Protein AF-A0AAJ5BZR6-F1 (afdb_monomer_lite)

Radius of gyration: 27.5 Å; chains: 1; bounding box: 68×37×81 Å

Structure (mmCIF, N/CA/C/O backbone):
data_AF-A0AAJ5BZR6-F1
#
_entry.id   AF-A0AAJ5BZR6-F1
#
loop_
_atom_site.group_PDB
_atom_site.id
_atom_site.type_symbol
_atom_site.label_atom_id
_atom_site.label_alt_id
_atom_site.label_comp_id
_atom_site.label_asym_id
_atom_site.label_entity_id
_atom_site.label_seq_id
_atom_site.pdbx_PDB_ins_code
_atom_site.Cartn_x
_atom_site.Cartn_y
_atom_site.Cartn_z
_atom_site.occupancy
_atom_site.B_iso_or_equiv
_atom_site.auth_seq_id
_atom_site.auth_comp_id
_atom_site.auth_asym_id
_atom_site.auth_atom_id
_atom_site.pdbx_PDB_model_num
ATOM 1 N N . MET A 1 1 ? -47.316 10.852 59.995 1.00 50.81 1 MET A N 1
ATOM 2 C CA . MET A 1 1 ? -47.163 10.888 58.515 1.00 50.81 1 MET A CA 1
ATOM 3 C C . MET A 1 1 ? -46.540 12.220 58.114 1.00 50.81 1 MET A C 1
ATOM 5 O O . MET A 1 1 ? -46.958 13.208 58.693 1.00 50.81 1 MET A O 1
ATOM 9 N N . LYS A 1 2 ? -45.596 12.232 57.152 1.00 54.88 2 LYS A N 1
ATOM 10 C CA . LYS A 1 2 ? -44.763 13.362 56.638 1.00 54.88 2 LYS A CA 1
ATOM 11 C C . LYS A 1 2 ? -43.274 13.224 57.000 1.00 54.88 2 LYS A C 1
ATOM 13 O O . LYS A 1 2 ? -42.739 14.026 57.749 1.00 54.88 2 LYS A O 1
ATOM 18 N N . ARG A 1 3 ? -42.593 12.199 56.480 1.00 55.47 3 ARG A N 1
ATOM 19 C CA . ARG A 1 3 ? -41.114 12.140 56.514 1.00 55.47 3 ARG A CA 1
ATOM 20 C C . ARG A 1 3 ? -40.479 11.496 55.277 1.00 55.47 3 ARG A C 1
ATOM 22 O O . ARG A 1 3 ? -39.319 11.748 55.003 1.00 55.47 3 ARG A O 1
ATOM 29 N N . THR A 1 4 ? -41.250 10.769 54.469 1.00 56.38 4 THR A N 1
ATOM 30 C CA . THR A 1 4 ? -40.757 10.088 53.257 1.00 56.38 4 THR A CA 1
ATOM 31 C C . THR A 1 4 ? -40.918 10.884 51.957 1.00 56.38 4 THR A C 1
ATOM 33 O O . THR A 1 4 ? -40.393 10.470 50.935 1.00 56.38 4 THR A O 1
ATOM 36 N N . ARG A 1 5 ? -41.592 12.045 51.974 1.00 54.16 5 ARG A N 1
ATOM 37 C CA . ARG A 1 5 ? -41.801 12.879 50.769 1.00 54.16 5 ARG A CA 1
ATOM 38 C C . ARG A 1 5 ? -40.669 13.863 50.452 1.00 54.16 5 ARG A C 1
ATOM 40 O O . ARG A 1 5 ? -40.671 14.434 49.371 1.00 54.16 5 ARG A O 1
ATOM 47 N N . PHE A 1 6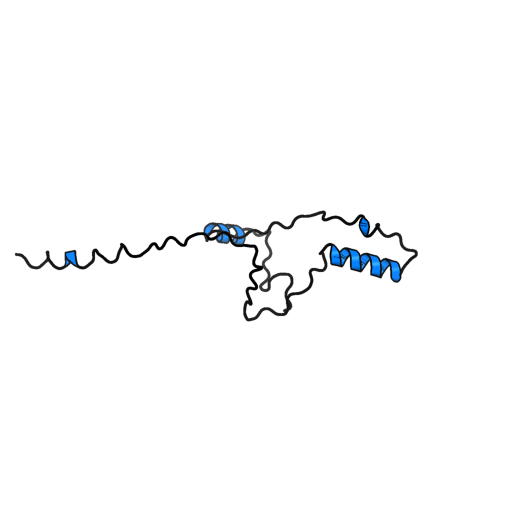 ? -39.725 14.068 51.371 1.00 50.38 6 PHE A N 1
ATOM 48 C CA . PHE A 1 6 ? -38.619 15.011 51.162 1.00 50.38 6 PHE A CA 1
ATOM 49 C C . PHE A 1 6 ? -37.386 14.342 50.528 1.00 50.38 6 PHE A C 1
ATOM 51 O O . PHE A 1 6 ? -36.613 14.999 49.842 1.00 50.38 6 PHE A O 1
ATOM 58 N N . LEU A 1 7 ? -37.232 13.020 50.689 1.00 51.59 7 LEU A N 1
ATOM 59 C CA . LEU A 1 7 ? -36.070 12.280 50.179 1.00 51.59 7 LEU A CA 1
ATOM 60 C C . LEU A 1 7 ? -36.130 12.023 48.662 1.00 51.59 7 LEU A C 1
ATOM 62 O O . LEU A 1 7 ? -35.103 11.834 48.020 1.00 51.59 7 LEU A O 1
ATOM 66 N N . THR A 1 8 ? -37.325 12.058 48.069 1.00 55.28 8 THR A N 1
ATOM 67 C CA . THR A 1 8 ? -37.533 11.867 46.625 1.00 55.28 8 THR A CA 1
ATOM 68 C C . THR A 1 8 ? -37.231 13.110 45.784 1.00 55.28 8 THR A C 1
ATOM 70 O O . THR A 1 8 ? -37.233 13.016 44.564 1.00 55.28 8 THR A O 1
ATOM 73 N N . PHE A 1 9 ? -36.947 14.266 46.398 1.00 55.72 9 PHE A N 1
ATOM 74 C CA . PHE A 1 9 ? -36.671 15.514 45.667 1.00 55.72 9 PHE A CA 1
ATOM 75 C C . PHE A 1 9 ? -35.174 15.760 45.393 1.00 55.72 9 PHE A C 1
ATOM 77 O O . PHE A 1 9 ? -34.836 16.665 44.638 1.00 55.72 9 PHE A O 1
ATOM 84 N N . MET A 1 10 ? -34.270 14.950 45.962 1.00 57.09 10 MET A N 1
ATOM 85 C CA . MET A 1 10 ? -32.813 15.154 45.858 1.00 57.09 10 MET A CA 1
ATOM 86 C C . MET A 1 10 ? -32.130 14.307 44.763 1.00 57.09 10 MET A C 1
ATOM 88 O O . MET A 1 10 ? -31.010 14.609 44.372 1.00 57.09 10 MET A O 1
ATOM 92 N N . MET A 1 11 ? -32.802 13.287 44.216 1.00 58.25 11 MET A N 1
ATOM 93 C CA . MET A 1 11 ? -32.241 12.384 43.190 1.00 58.25 11 MET A CA 1
ATOM 94 C C . MET A 1 11 ? -32.627 12.743 41.743 1.00 58.25 11 MET A C 1
ATOM 96 O O . MET A 1 11 ? -32.259 12.031 40.814 1.00 58.25 11 MET A O 1
ATOM 100 N N . LEU A 1 12 ? -33.369 13.835 41.525 1.00 59.41 12 LEU A N 1
ATOM 101 C CA . LEU A 1 12 ? -33.847 14.228 40.193 1.00 59.41 12 LEU A CA 1
ATOM 102 C C . LEU A 1 12 ? -32.896 15.113 39.348 1.00 59.41 12 LEU A C 1
ATOM 104 O O . LEU A 1 12 ? -33.068 15.113 38.131 1.00 59.41 12 LEU A O 1
ATOM 108 N N . PRO A 1 13 ? -31.883 15.838 39.877 1.00 57.16 13 PRO A N 1
ATOM 109 C CA . PRO A 1 13 ? -31.081 16.719 39.024 1.00 57.16 13 PRO A CA 1
ATOM 110 C C . PRO A 1 13 ? -29.866 16.042 38.360 1.00 57.16 13 PRO A C 1
ATOM 112 O O . PRO A 1 13 ? -29.175 16.687 37.579 1.00 57.16 13 PRO A O 1
ATOM 115 N N . ILE A 1 14 ? -29.591 14.755 38.611 1.00 61.53 14 ILE A N 1
ATOM 116 C CA . ILE A 1 14 ? -28.369 14.088 38.108 1.00 61.53 14 ILE A CA 1
ATOM 117 C C . ILE A 1 14 ? -28.493 13.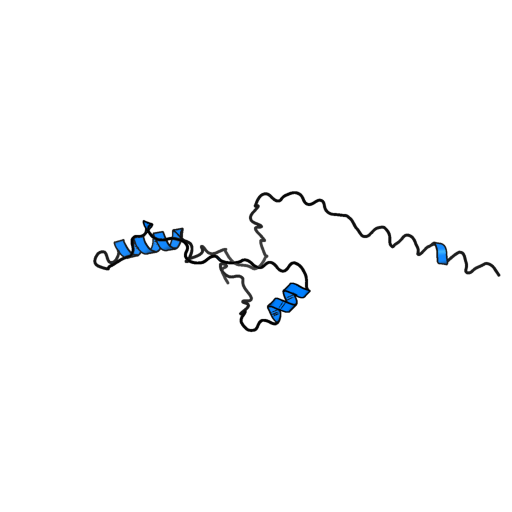671 36.624 1.00 61.53 14 ILE A C 1
ATOM 119 O O . ILE A 1 14 ? -27.488 13.465 35.950 1.00 61.53 14 ILE A O 1
ATOM 123 N N . PHE A 1 15 ? -29.706 13.623 36.062 1.00 58.38 15 PHE A N 1
ATOM 124 C CA . PHE A 1 15 ? -29.931 13.132 34.693 1.00 58.38 15 PHE A CA 1
ATOM 125 C C . PHE A 1 15 ? -29.811 14.182 33.573 1.00 58.38 15 PHE A C 1
ATOM 127 O O . PHE A 1 15 ? -29.844 13.809 32.404 1.00 58.38 15 PHE A O 1
ATOM 134 N N . VAL A 1 16 ? -29.646 15.475 33.877 1.00 59.00 16 VAL A N 1
ATOM 135 C CA . VAL A 1 16 ? -29.678 16.542 32.847 1.00 59.00 16 VAL A CA 1
ATOM 136 C C . VAL A 1 16 ? -28.304 17.055 32.391 1.00 59.00 16 VAL A C 1
ATOM 138 O O . VAL A 1 16 ? -28.248 17.941 31.545 1.00 59.00 16 VAL A O 1
ATOM 141 N N . VAL A 1 17 ? -27.190 16.498 32.887 1.00 60.81 17 VAL A N 1
ATOM 142 C CA . VAL A 1 17 ? -25.823 16.978 32.558 1.00 60.81 17 VAL A CA 1
ATOM 143 C C . VAL A 1 17 ? -25.072 16.067 31.568 1.00 60.81 17 VAL A C 1
ATOM 145 O O . VAL A 1 17 ? -23.896 16.282 31.303 1.00 60.81 17 VAL A O 1
ATOM 148 N N . SER A 1 18 ? -25.721 15.071 30.955 1.00 57.16 18 SER A N 1
ATOM 149 C CA . SER A 1 18 ? -25.056 14.195 29.973 1.00 57.16 18 SER A CA 1
ATOM 150 C C . SER A 1 18 ? -25.612 14.361 28.559 1.00 57.16 18 SER A C 1
ATOM 152 O O . SER A 1 18 ? -26.336 13.507 28.059 1.00 57.16 18 SER A O 1
ATOM 154 N N . CYS A 1 19 ? -25.285 15.488 27.918 1.00 60.03 19 CYS A N 1
ATOM 155 C CA . CYS A 1 19 ? -25.081 15.553 26.465 1.00 60.03 19 CYS A CA 1
ATOM 156 C C . CYS A 1 19 ? -24.466 16.909 26.072 1.00 60.03 19 CYS A C 1
ATOM 158 O O . CYS A 1 19 ? -25.184 17.881 25.835 1.00 60.03 19 CYS A O 1
ATOM 160 N N . GLN A 1 20 ? -23.136 16.997 25.982 1.00 55.16 20 GLN A N 1
ATOM 161 C CA . GLN A 1 20 ? -22.505 18.099 25.249 1.00 55.16 20 GLN A CA 1
ATOM 162 C C . GLN A 1 20 ? -22.411 17.701 23.776 1.00 55.16 20 GLN A C 1
ATOM 164 O O . GLN A 1 20 ? -21.635 16.820 23.410 1.00 55.16 20 GLN A O 1
ATOM 169 N N . LYS A 1 21 ? -23.224 18.334 22.923 1.00 51.72 21 LYS A N 1
ATOM 170 C CA . LYS A 1 21 ? -23.102 18.197 21.467 1.00 51.72 21 LYS A CA 1
ATOM 171 C C . LYS A 1 21 ? -21.782 18.841 21.041 1.00 51.72 21 LYS A C 1
ATOM 173 O O . LYS A 1 21 ? -21.660 20.063 21.037 1.00 51.72 21 LYS A O 1
ATOM 178 N N . LYS A 1 22 ? -20.787 18.013 20.717 1.00 52.34 22 LYS A N 1
ATOM 179 C CA . LYS A 1 22 ? -19.511 18.451 20.146 1.00 52.34 22 LYS A CA 1
ATOM 180 C C . LYS A 1 22 ? -19.791 19.020 18.750 1.00 52.34 22 LYS A C 1
ATOM 182 O O . LYS A 1 22 ? -20.325 18.315 17.899 1.00 52.34 22 LYS A O 1
ATOM 187 N N . SER A 1 23 ? -19.502 20.304 18.547 1.00 47.09 23 SER A N 1
ATOM 188 C CA . SER A 1 23 ? -19.613 20.946 17.234 1.00 47.09 23 SER A CA 1
ATOM 189 C C . SER A 1 23 ? -18.650 20.262 16.263 1.00 47.09 23 SER A C 1
ATOM 191 O O . SER A 1 23 ? -17.461 20.143 16.562 1.00 47.09 23 SER A O 1
ATOM 193 N N . ILE A 1 24 ? -19.169 19.792 15.128 1.00 48.38 24 ILE A N 1
ATOM 194 C CA . ILE A 1 24 ? -18.368 19.240 14.035 1.00 48.38 24 ILE A CA 1
ATOM 195 C C . ILE A 1 24 ? -17.740 20.436 13.317 1.00 48.38 24 ILE A C 1
ATOM 197 O O . ILE A 1 24 ? -18.400 21.138 12.554 1.00 48.38 24 ILE A O 1
ATOM 201 N N . VAL A 1 25 ? -16.473 20.701 13.623 1.00 46.91 25 VAL A N 1
ATOM 202 C CA . VAL A 1 25 ? -15.612 21.545 12.789 1.00 46.91 25 VAL A CA 1
ATOM 203 C C . VAL A 1 25 ? -15.208 20.686 11.587 1.00 46.91 25 VAL A C 1
ATOM 205 O O . VAL A 1 25 ? -14.805 19.543 11.809 1.00 46.91 25 VAL A O 1
ATOM 208 N N . PRO A 1 26 ? -15.336 21.164 10.336 1.00 46.41 26 PRO A N 1
ATOM 209 C CA . PRO A 1 26 ? -14.847 20.417 9.186 1.00 46.41 26 PRO A CA 1
ATOM 210 C C . PRO A 1 26 ? -13.326 20.294 9.310 1.00 46.41 26 PRO A C 1
ATOM 212 O O . PRO A 1 26 ? -12.607 21.293 9.293 1.00 46.41 26 PRO A O 1
ATOM 215 N N . GLU A 1 27 ? -12.858 19.066 9.515 1.00 43.41 27 GLU A N 1
ATOM 216 C CA . GLU A 1 27 ? -11.441 18.729 9.558 1.00 43.41 27 GLU A CA 1
ATOM 217 C C . GLU A 1 27 ? -10.861 18.949 8.157 1.00 43.41 27 GLU A C 1
ATOM 219 O O . GLU A 1 27 ? -11.165 18.222 7.213 1.00 43.41 27 GLU A O 1
ATOM 224 N N . THR A 1 28 ? -10.030 19.980 8.015 1.00 44.41 28 THR A N 1
ATOM 225 C CA . THR A 1 28 ? -8.925 19.949 7.056 1.00 44.41 28 THR A CA 1
ATOM 226 C C . THR A 1 28 ? -8.176 18.638 7.283 1.00 44.41 28 THR A C 1
ATOM 228 O O . THR A 1 28 ? -7.906 18.322 8.442 1.00 44.41 28 THR A O 1
ATOM 231 N N . GLU A 1 29 ? -7.877 17.890 6.216 1.00 47.81 29 GLU A N 1
ATOM 232 C CA . GLU A 1 29 ? -7.078 16.656 6.234 1.00 47.81 29 GLU A CA 1
ATOM 233 C C . GLU A 1 29 ? -5.754 16.875 6.983 1.00 47.81 29 GLU A C 1
ATOM 235 O O . GLU A 1 29 ? -4.724 17.208 6.405 1.00 47.81 29 GLU A O 1
ATOM 240 N N . ASN A 1 30 ? -5.780 16.710 8.299 1.00 40.75 30 ASN A N 1
ATOM 241 C CA . ASN A 1 30 ? -4.594 16.556 9.107 1.00 40.75 30 ASN A CA 1
ATOM 242 C C . ASN A 1 30 ? -4.405 15.054 9.232 1.00 40.75 30 ASN A C 1
ATOM 244 O O . ASN A 1 30 ? -5.206 14.367 9.868 1.00 40.75 30 ASN A O 1
ATOM 248 N N . GLU A 1 31 ? -3.370 14.544 8.567 1.00 44.38 31 GLU A N 1
ATOM 249 C CA . GLU A 1 31 ? -2.861 13.194 8.764 1.00 44.38 31 GLU A CA 1
ATOM 250 C C . GLU A 1 31 ? -2.709 12.971 10.270 1.00 44.38 31 GLU A C 1
ATOM 252 O O . GLU A 1 31 ? -1.819 13.535 10.910 1.00 44.38 31 GLU A O 1
ATOM 257 N N . ILE A 1 32 ? -3.632 12.201 10.853 1.00 41.53 32 ILE A N 1
ATOM 258 C CA . ILE A 1 32 ? -3.569 11.817 12.255 1.00 41.53 32 ILE A CA 1
ATOM 259 C C . ILE A 1 32 ? -2.306 10.973 12.384 1.00 41.53 32 ILE A C 1
ATOM 261 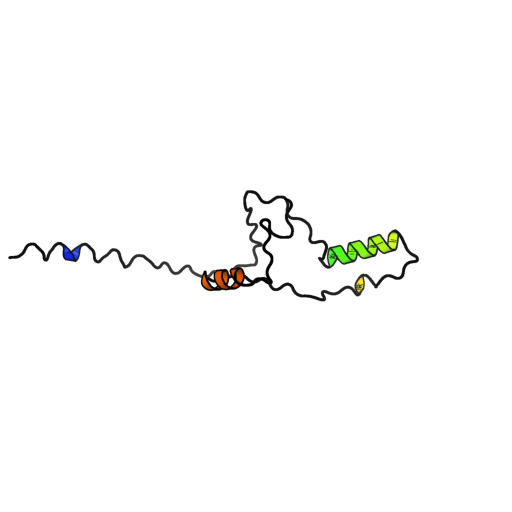O O . ILE A 1 32 ? -2.302 9.772 12.116 1.00 41.53 32 ILE A O 1
ATOM 265 N N . THR A 1 33 ? -1.212 11.608 12.789 1.00 44.78 33 THR A N 1
ATOM 266 C CA . THR A 1 33 ? -0.031 10.930 13.302 1.00 44.78 33 THR A CA 1
ATOM 267 C C . THR A 1 33 ? -0.433 10.425 14.676 1.00 44.78 33 THR A C 1
ATOM 269 O O . THR A 1 33 ? -0.137 11.018 15.710 1.00 44.78 33 THR A O 1
ATOM 272 N N . THR A 1 34 ? -1.211 9.342 14.703 1.00 45.34 34 THR A N 1
ATOM 273 C CA . THR A 1 34 ? -1.339 8.545 15.912 1.00 45.34 34 THR A CA 1
ATOM 274 C C . THR A 1 34 ? 0.046 7.956 16.133 1.00 45.34 34 THR A C 1
ATOM 276 O O . THR A 1 34 ? 0.395 6.930 15.559 1.00 45.34 34 THR A O 1
ATOM 279 N N . THR A 1 35 ? 0.880 8.634 16.919 1.00 45.34 35 THR A N 1
ATOM 280 C CA . THR A 1 35 ? 2.032 7.998 17.551 1.00 45.34 35 THR A CA 1
ATOM 281 C C . THR A 1 35 ? 1.453 7.015 18.555 1.00 45.34 35 THR A C 1
ATOM 283 O O . THR A 1 35 ? 1.244 7.334 19.726 1.00 45.34 35 THR A O 1
ATOM 286 N N . VAL A 1 36 ? 1.067 5.8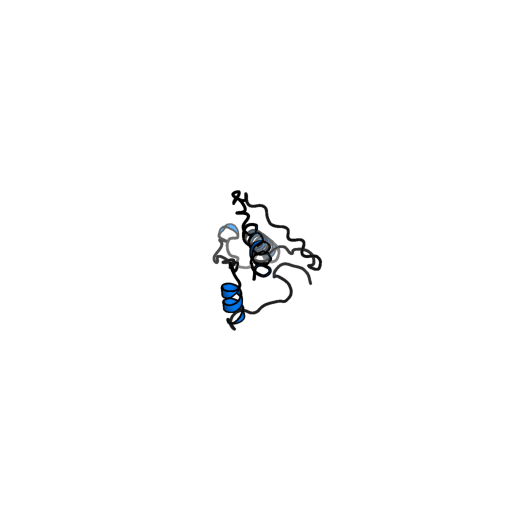41 18.065 1.00 54.56 36 VAL A N 1
ATOM 287 C CA . VAL A 1 36 ? 0.749 4.707 18.915 1.00 54.56 36 VAL A CA 1
ATOM 288 C C . VAL A 1 36 ? 2.089 4.315 19.538 1.00 54.56 36 VAL A C 1
ATOM 290 O O . VAL A 1 36 ? 2.953 3.772 18.854 1.00 54.56 36 VAL A O 1
ATOM 293 N N . SER A 1 37 ? 2.324 4.695 20.797 1.00 56.59 37 SER A N 1
ATOM 294 C CA . SER A 1 37 ? 3.547 4.314 21.511 1.00 56.59 37 SER A CA 1
ATOM 295 C C . SER A 1 37 ? 3.714 2.795 21.444 1.00 56.59 37 SER A 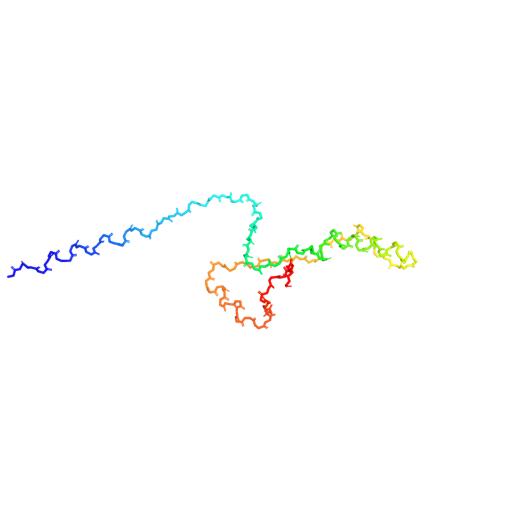C 1
ATOM 297 O O . SER A 1 37 ? 2.874 2.072 21.975 1.00 56.59 37 SER A O 1
ATOM 299 N N . GLY A 1 38 ? 4.776 2.328 20.783 1.00 70.50 38 GLY A N 1
ATOM 300 C CA . GLY A 1 38 ? 5.068 0.904 20.592 1.00 70.50 38 GLY A CA 1
ATOM 301 C C . GLY A 1 38 ? 5.030 0.411 19.143 1.00 70.50 38 GLY A C 1
ATOM 302 O O . GLY A 1 38 ? 5.431 -0.721 18.911 1.00 70.50 38 GLY A O 1
ATOM 303 N N . LEU A 1 39 ? 4.596 1.230 18.179 1.00 71.56 39 LEU A N 1
ATOM 304 C CA . LEU A 1 39 ? 4.822 0.942 16.759 1.00 71.56 39 LEU A CA 1
ATOM 305 C C . LEU A 1 39 ? 6.220 1.425 16.347 1.00 71.56 39 LEU A C 1
ATOM 307 O O . LEU A 1 39 ? 6.654 2.489 16.799 1.00 71.56 39 LEU A O 1
ATOM 311 N N . GLY A 1 40 ? 6.912 0.649 15.509 1.00 81.56 40 GLY A N 1
ATOM 312 C CA . GLY A 1 40 ? 8.190 1.037 14.912 1.00 81.56 40 GLY A CA 1
ATOM 313 C C . GLY A 1 40 ? 8.048 2.166 13.888 1.00 81.56 40 GLY A C 1
ATOM 314 O O . GLY A 1 40 ? 7.028 2.860 13.817 1.00 81.56 40 GLY A O 1
ATOM 315 N N . GLU A 1 41 ? 9.081 2.378 13.074 1.00 85.88 41 GLU A N 1
ATOM 316 C CA . GLU A 1 41 ? 9.037 3.417 12.045 1.00 85.88 41 GLU A CA 1
ATOM 317 C C . GLU A 1 41 ? 7.992 3.097 10.963 1.00 85.88 41 GLU A C 1
ATOM 319 O O . GLU A 1 41 ? 7.769 1.942 10.594 1.00 85.88 41 GLU A O 1
ATOM 324 N N . LYS A 1 42 ? 7.331 4.139 10.443 1.00 86.12 42 LYS A N 1
ATOM 325 C CA . LYS A 1 42 ? 6.412 4.012 9.304 1.00 86.12 42 LYS A CA 1
ATOM 326 C C . LYS A 1 42 ? 7.233 3.764 8.040 1.00 86.12 42 LYS A C 1
ATOM 328 O O . LYS A 1 42 ? 8.046 4.600 7.651 1.00 86.12 42 LYS A O 1
ATOM 333 N N . LEU A 1 43 ? 6.983 2.642 7.380 1.00 87.75 43 LEU A N 1
ATOM 334 C CA . LEU A 1 43 ? 7.680 2.221 6.172 1.00 87.75 43 LEU A CA 1
ATOM 33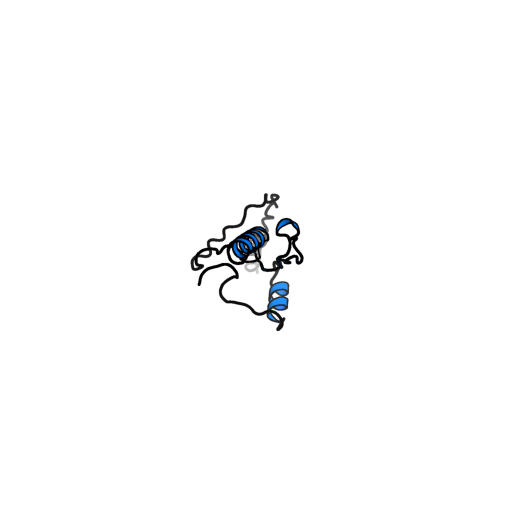5 C C . LEU A 1 43 ? 7.073 2.871 4.921 1.00 87.75 43 LEU A C 1
ATOM 337 O O . LEU A 1 43 ? 5.864 3.107 4.827 1.00 87.75 43 LEU A O 1
ATOM 341 N N . GLU A 1 44 ? 7.915 3.136 3.919 1.00 89.56 44 GLU A N 1
ATOM 342 C CA . GLU A 1 44 ? 7.454 3.597 2.608 1.00 89.56 44 GLU A CA 1
ATOM 343 C C . GLU A 1 44 ? 6.661 2.474 1.916 1.00 89.56 44 GLU A C 1
ATOM 345 O O . GLU A 1 44 ? 7.119 1.336 1.841 1.00 89.56 44 GLU A O 1
ATOM 350 N N . ASN A 1 45 ? 5.469 2.776 1.386 1.00 86.56 45 ASN A N 1
ATOM 351 C CA . ASN A 1 45 ? 4.636 1.761 0.735 1.00 86.56 45 ASN A CA 1
ATOM 352 C C . ASN A 1 45 ? 5.301 1.272 -0.573 1.00 86.56 45 ASN A C 1
ATOM 354 O O . ASN A 1 45 ? 5.375 2.052 -1.536 1.00 86.56 45 ASN A O 1
ATOM 358 N N . PRO A 1 46 ? 5.729 -0.002 -0.670 1.00 87.50 46 PRO A N 1
ATOM 359 C CA . PRO A 1 46 ? 6.429 -0.513 -1.851 1.00 87.50 46 PRO A CA 1
ATOM 360 C C . PRO A 1 46 ? 5.534 -0.559 -3.097 1.00 87.50 46 PRO A C 1
ATOM 362 O O . PRO A 1 46 ? 6.031 -0.465 -4.215 1.00 87.50 46 PRO A O 1
ATOM 365 N N . TYR A 1 47 ? 4.214 -0.631 -2.911 1.00 86.00 47 TYR A N 1
ATOM 366 C CA . TYR A 1 47 ? 3.218 -0.686 -3.984 1.00 86.00 47 TYR A CA 1
ATOM 367 C C . TYR A 1 47 ? 2.671 0.691 -4.367 1.00 86.00 47 TYR A C 1
ATOM 369 O O . TYR A 1 47 ? 1.755 0.800 -5.181 1.00 86.00 47 TYR A O 1
ATOM 377 N N . SER A 1 48 ? 3.204 1.767 -3.782 1.00 88.44 48 SER A N 1
ATOM 378 C CA . SER A 1 48 ? 2.841 3.115 -4.204 1.00 88.44 48 SER A CA 1
ATOM 379 C C . SER A 1 48 ? 3.298 3.363 -5.644 1.00 88.44 48 SER A C 1
ATOM 381 O O . SER A 1 48 ? 4.361 2.904 -6.067 1.00 88.44 48 SER A O 1
ATOM 383 N N . LEU A 1 49 ? 2.510 4.124 -6.409 1.00 89.44 49 LEU A N 1
ATOM 384 C CA . LEU A 1 49 ? 2.853 4.453 -7.793 1.00 89.44 49 LEU A CA 1
ATOM 385 C C . LEU A 1 49 ? 4.258 5.080 -7.936 1.00 89.44 49 LEU A C 1
ATOM 387 O O . LEU A 1 49 ? 4.984 4.672 -8.844 1.00 89.44 49 LEU A O 1
ATOM 391 N N . PRO A 1 50 ? 4.698 6.004 -7.053 1.00 91.38 50 PRO A N 1
ATOM 392 C CA . PRO A 1 50 ? 6.067 6.512 -7.085 1.00 91.38 50 PRO A CA 1
ATOM 393 C C . PRO A 1 50 ? 7.119 5.409 -6.920 1.00 91.38 50 PRO A C 1
ATOM 395 O O . PRO A 1 50 ? 8.093 5.394 -7.668 1.00 91.38 50 PRO A O 1
ATOM 398 N N . ASN A 1 51 ? 6.919 4.463 -5.998 1.00 91.75 51 ASN A N 1
ATOM 399 C CA . ASN A 1 51 ? 7.873 3.376 -5.773 1.00 91.75 51 ASN A CA 1
ATOM 400 C C . ASN A 1 51 ? 7.901 2.361 -6.908 1.00 91.75 51 ASN A C 1
ATOM 402 O O . ASN A 1 51 ? 8.985 1.946 -7.310 1.00 91.75 51 ASN A O 1
ATOM 406 N N . MET A 1 52 ? 6.752 2.041 -7.503 1.00 90.62 52 MET A N 1
ATOM 407 C CA . MET A 1 52 ? 6.710 1.202 -8.703 1.00 90.62 52 MET A CA 1
ATOM 408 C C . MET A 1 52 ? 7.449 1.856 -9.878 1.00 90.62 52 MET A C 1
ATOM 410 O O . MET A 1 52 ? 8.227 1.193 -10.563 1.00 90.62 52 MET A O 1
ATOM 414 N N . LYS A 1 53 ? 7.282 3.172 -10.076 1.00 91.62 53 LYS A N 1
ATOM 415 C CA . LYS A 1 53 ? 8.017 3.925 -11.107 1.00 91.62 53 LYS A CA 1
ATOM 416 C C . LYS A 1 53 ? 9.527 3.910 -10.858 1.00 91.62 53 LYS A C 1
ATOM 418 O O . LYS A 1 53 ? 10.283 3.622 -11.785 1.00 91.62 53 LYS A O 1
ATOM 423 N N . LYS A 1 54 ? 9.966 4.150 -9.615 1.00 92.06 54 LYS A N 1
ATOM 424 C CA . LYS A 1 54 ? 11.385 4.035 -9.221 1.00 92.06 54 LYS A CA 1
ATOM 425 C C . LYS A 1 54 ? 11.926 2.624 -9.489 1.00 92.06 54 LYS A C 1
ATOM 427 O O . LYS A 1 54 ? 13.019 2.482 -10.030 1.00 92.06 54 LYS A O 1
ATOM 432 N N . ALA A 1 55 ? 11.161 1.587 -9.144 1.00 91.50 55 ALA A N 1
ATOM 433 C CA . ALA A 1 55 ? 11.565 0.195 -9.323 1.00 91.50 55 ALA A CA 1
ATOM 434 C C . ALA A 1 55 ? 11.769 -0.161 -10.803 1.00 91.50 55 ALA A C 1
ATOM 436 O O . ALA A 1 55 ? 12.800 -0.734 -11.147 1.00 91.50 55 ALA A O 1
ATOM 437 N N . ILE A 1 56 ? 10.849 0.230 -11.694 1.00 91.69 56 ILE A N 1
ATOM 438 C CA . ILE A 1 56 ? 11.005 0.001 -13.142 1.00 91.69 56 ILE A CA 1
ATOM 439 C C . ILE A 1 56 ? 12.245 0.709 -13.687 1.00 91.69 56 ILE A C 1
ATOM 441 O O . ILE A 1 56 ? 13.017 0.097 -14.420 1.00 91.69 56 ILE A O 1
ATOM 445 N N . GLN A 1 57 ? 12.473 1.969 -13.306 1.00 91.06 57 GLN A N 1
ATOM 446 C CA . GLN A 1 57 ? 13.655 2.717 -13.749 1.00 91.06 57 GLN A CA 1
ATOM 447 C C . GLN A 1 57 ? 14.957 2.032 -13.317 1.00 91.06 57 GLN A C 1
ATOM 449 O O . GLN A 1 57 ? 15.898 1.925 -14.104 1.00 91.06 57 GLN A O 1
ATOM 454 N N . LEU A 1 58 ? 14.999 1.519 -12.084 1.00 92.94 58 LEU A N 1
ATOM 455 C CA . LEU A 1 58 ? 16.137 0.752 -11.592 1.00 92.94 58 LEU A CA 1
ATOM 456 C C . LEU A 1 58 ? 16.321 -0.544 -12.393 1.00 92.94 58 LEU A C 1
ATOM 458 O O . LEU A 1 58 ? 17.435 -0.835 -12.823 1.00 92.94 58 LEU A O 1
ATOM 462 N N . LEU A 1 59 ? 15.249 -1.296 -12.648 1.00 91.94 59 LEU A N 1
ATOM 463 C CA . LEU A 1 59 ? 15.316 -2.534 -13.430 1.00 91.94 59 LEU A CA 1
ATOM 464 C C . LEU A 1 59 ? 15.829 -2.280 -14.853 1.00 91.94 59 LEU A C 1
ATOM 466 O O . LEU A 1 59 ? 16.760 -2.960 -15.281 1.00 91.94 59 LEU A O 1
ATOM 470 N N . MET A 1 60 ? 15.313 -1.250 -15.530 1.00 90.88 60 MET A N 1
ATOM 471 C CA . MET A 1 60 ? 15.784 -0.811 -16.850 1.00 90.88 60 MET A CA 1
ATOM 472 C C . MET A 1 60 ? 17.285 -0.491 -16.860 1.00 90.88 60 MET A C 1
ATOM 474 O O . MET A 1 60 ? 17.967 -0.780 -17.840 1.00 90.88 60 MET A O 1
ATOM 478 N N . SER A 1 61 ? 17.821 0.072 -15.769 1.00 91.12 61 SER A N 1
ATOM 479 C CA . SER A 1 61 ? 19.258 0.358 -15.651 1.00 91.12 61 SER A CA 1
ATOM 480 C C . SER A 1 61 ? 20.122 -0.896 -15.476 1.00 91.12 61 SER A C 1
ATOM 482 O O . SER A 1 61 ? 21.255 -0.931 -15.952 1.00 91.12 61 SER A O 1
ATOM 484 N N . VAL A 1 62 ? 19.595 -1.931 -14.814 1.00 94.38 62 VAL A N 1
ATOM 485 C CA . VAL A 1 62 ? 20.338 -3.158 -14.483 1.00 94.38 62 VAL A CA 1
ATOM 486 C C . VAL A 1 62 ? 20.281 -4.180 -15.621 1.00 94.38 62 VAL A C 1
ATOM 488 O O . VAL A 1 62 ? 21.263 -4.883 -15.856 1.00 94.38 62 VAL A O 1
ATOM 491 N N . ALA A 1 63 ? 19.165 -4.266 -16.346 1.00 92.38 63 ALA A N 1
ATOM 492 C CA . ALA A 1 63 ? 18.982 -5.225 -17.434 1.00 92.38 63 ALA A CA 1
ATOM 493 C C . ALA A 1 63 ? 18.322 -4.574 -18.668 1.00 92.38 63 ALA A C 1
ATOM 495 O O . ALA A 1 63 ? 17.219 -4.945 -19.054 1.00 92.38 63 ALA A O 1
ATOM 496 N N . PRO A 1 64 ? 19.021 -3.665 -19.374 1.00 86.75 64 PRO A N 1
ATOM 497 C CA . PRO A 1 64 ? 18.448 -2.841 -20.449 1.00 86.75 64 PRO A CA 1
ATOM 498 C C . PRO A 1 64 ? 17.929 -3.614 -21.673 1.00 86.75 64 PRO A C 1
ATOM 500 O O . PRO A 1 64 ? 17.288 -3.024 -22.533 1.00 86.75 64 PRO A O 1
ATOM 503 N N . GLN A 1 65 ? 18.231 -4.912 -21.779 1.00 90.62 65 GLN A N 1
ATOM 504 C CA . GLN A 1 65 ? 17.790 -5.778 -22.879 1.00 90.62 65 GLN A CA 1
ATOM 505 C C . GLN A 1 65 ? 16.467 -6.504 -22.589 1.00 90.62 65 GLN A C 1
ATOM 507 O O . GLN A 1 65 ? 15.961 -7.209 -23.459 1.00 90.62 65 GLN A O 1
ATOM 512 N N . ALA A 1 66 ? 15.938 -6.402 -21.367 1.00 88.62 66 ALA A N 1
ATOM 513 C CA . ALA A 1 66 ? 14.648 -6.985 -21.029 1.00 88.62 66 ALA A CA 1
ATOM 514 C C . ALA A 1 66 ? 13.498 -6.096 -21.520 1.00 88.62 66 ALA A C 1
ATOM 516 O O . ALA A 1 66 ? 13.632 -4.878 -21.635 1.00 88.62 66 ALA A O 1
ATOM 517 N N . ASP A 1 67 ? 12.366 -6.731 -21.812 1.00 88.69 67 ASP A N 1
ATOM 518 C CA . ASP A 1 67 ? 11.141 -6.032 -22.178 1.00 88.69 67 ASP A CA 1
ATOM 519 C C . ASP A 1 67 ? 10.461 -5.513 -20.907 1.00 88.69 67 ASP A C 1
ATOM 521 O O . ASP A 1 67 ? 10.090 -6.290 -20.021 1.00 88.69 67 ASP A O 1
ATOM 525 N N . TYR A 1 68 ? 10.351 -4.192 -20.799 1.00 86.25 68 TYR A N 1
ATOM 526 C CA . TYR A 1 68 ? 9.743 -3.520 -19.659 1.00 86.25 68 TYR A CA 1
ATOM 527 C C . TYR A 1 68 ? 8.527 -2.722 -20.113 1.00 86.25 68 TYR A C 1
ATOM 529 O O . TYR A 1 68 ? 8.580 -2.065 -21.154 1.00 86.25 68 TYR A O 1
ATOM 537 N N . PRO A 1 69 ? 7.460 -2.678 -19.301 1.00 82.69 69 PRO A N 1
ATOM 538 C CA . PRO A 1 69 ? 6.390 -1.724 -19.534 1.00 82.69 69 PRO A CA 1
ATOM 539 C C . PRO A 1 69 ? 6.922 -0.290 -19.404 1.00 82.69 69 PRO A C 1
ATOM 541 O O . PRO A 1 69 ? 7.826 -0.017 -18.606 1.00 82.69 69 PRO A O 1
ATOM 544 N N . ASP A 1 70 ? 6.344 0.638 -20.170 1.00 80.88 70 ASP A N 1
ATOM 545 C CA . ASP A 1 70 ? 6.664 2.059 -20.043 1.00 80.88 70 ASP A CA 1
ATOM 546 C C . ASP A 1 70 ? 6.315 2.531 -18.622 1.00 80.88 70 ASP A C 1
ATOM 548 O O . ASP A 1 70 ? 5.166 2.485 -18.183 1.00 80.88 70 ASP A O 1
ATOM 552 N N . GLY A 1 71 ? 7.313 3.005 -17.873 1.00 74.12 71 GLY A N 1
ATOM 553 C CA . GLY A 1 71 ? 7.106 3.503 -16.513 1.00 74.12 71 GLY A CA 1
ATOM 554 C C . GLY A 1 71 ? 6.120 4.678 -16.444 1.00 74.12 71 GLY A C 1
ATOM 555 O O . GLY A 1 71 ? 5.499 4.901 -15.401 1.00 74.12 71 GLY A O 1
ATOM 556 N N . ASN A 1 72 ? 5.930 5.411 -17.546 1.00 79.38 72 ASN A N 1
ATOM 557 C CA . ASN A 1 72 ? 4.943 6.485 -17.639 1.00 79.38 72 ASN A CA 1
ATOM 558 C C . ASN A 1 72 ? 3.518 5.978 -17.867 1.00 79.38 72 ASN A C 1
ATOM 560 O O . ASN A 1 72 ? 2.584 6.697 -17.519 1.00 79.38 72 ASN A O 1
ATOM 564 N N . SER A 1 73 ? 3.344 4.754 -18.376 1.00 85.31 73 SER A N 1
ATOM 565 C CA . SER A 1 73 ? 2.031 4.124 -18.545 1.00 85.31 73 SER A CA 1
ATOM 566 C C . SER A 1 73 ? 1.536 3.418 -17.280 1.00 85.31 73 SER A C 1
ATOM 568 O O . SER A 1 73 ? 0.474 2.801 -17.301 1.00 85.31 73 SER A O 1
ATOM 570 N N . LEU A 1 74 ? 2.302 3.452 -16.182 1.00 86.94 74 LEU A N 1
ATOM 571 C CA . LEU A 1 74 ? 1.828 2.944 -14.901 1.00 86.94 74 LEU A CA 1
ATOM 572 C C . LEU A 1 74 ? 0.743 3.858 -14.334 1.00 86.94 74 LEU A C 1
ATOM 574 O O . LEU A 1 74 ? 0.988 5.031 -14.028 1.00 86.94 74 LEU A O 1
ATOM 578 N N . GLU A 1 75 ? -0.420 3.265 -14.096 1.00 88.56 75 GLU A N 1
ATOM 579 C CA . GLU A 1 75 ? -1.575 3.906 -13.482 1.00 88.56 75 GLU A CA 1
ATOM 580 C C . GLU A 1 75 ? -2.106 3.054 -12.318 1.00 88.56 75 GLU A C 1
ATOM 582 O O . GLU A 1 75 ? -1.901 1.834 -12.292 1.00 88.56 75 GLU A O 1
ATOM 587 N N . PRO A 1 76 ? -2.772 3.662 -11.322 1.00 86.50 76 PRO A N 1
ATOM 588 C CA . PRO A 1 76 ? -3.415 2.914 -10.250 1.00 86.50 76 PRO A CA 1
ATOM 589 C C . PRO A 1 76 ? -4.502 1.989 -10.810 1.00 86.50 76 PRO A C 1
ATOM 591 O O . PRO A 1 76 ? -5.472 2.448 -11.406 1.00 86.50 76 PRO A O 1
ATOM 594 N N . THR A 1 77 ? -4.359 0.683 -10.593 1.00 86.06 77 THR A N 1
ATOM 595 C CA . THR A 1 77 ? -5.330 -0.323 -11.062 1.00 86.06 77 THR A CA 1
ATOM 596 C C . THR A 1 77 ? -6.361 -0.700 -10.004 1.00 86.06 77 THR A C 1
ATOM 598 O O . THR A 1 77 ? -7.450 -1.157 -10.338 1.00 86.06 77 THR A O 1
ATOM 601 N N . HIS A 1 78 ? -6.028 -0.506 -8.728 1.00 82.62 78 HIS A N 1
ATOM 602 C CA . HIS A 1 78 ? -6.862 -0.873 -7.591 1.00 82.62 78 HIS A CA 1
ATOM 603 C C . HIS A 1 78 ? -6.960 0.300 -6.622 1.00 82.62 78 HIS A C 1
ATOM 605 O O . HIS A 1 78 ? -5.983 1.012 -6.382 1.00 82.62 78 HIS A O 1
ATOM 611 N N . LEU A 1 79 ? -8.145 0.477 -6.043 1.00 77.25 79 LEU A N 1
ATOM 612 C CA . LEU A 1 79 ? -8.372 1.416 -4.956 1.00 77.25 79 LEU A CA 1
ATOM 613 C C . LEU A 1 79 ? -8.455 0.636 -3.649 1.00 77.25 79 LEU A C 1
ATOM 615 O O . LEU A 1 79 ? -9.177 -0.355 -3.552 1.00 77.25 79 LEU A O 1
ATOM 619 N N . TYR A 1 80 ? -7.732 1.106 -2.640 1.00 72.31 80 TYR A N 1
ATOM 620 C CA . TYR A 1 80 ? -7.887 0.599 -1.286 1.00 72.31 80 TYR A CA 1
ATOM 621 C C . TYR A 1 80 ? -9.083 1.288 -0.641 1.00 72.31 80 TYR A C 1
ATOM 623 O O . TYR A 1 80 ? -9.118 2.513 -0.523 1.00 72.31 80 TYR A O 1
ATOM 631 N N . VAL A 1 81 ? -10.062 0.497 -0.210 1.00 72.50 81 VAL A N 1
ATOM 632 C CA . VAL A 1 81 ? -11.177 1.004 0.587 1.00 72.50 81 VAL A CA 1
ATOM 633 C C . VAL A 1 81 ? -10.776 0.911 2.050 1.00 72.50 81 VAL A C 1
ATOM 635 O O . VAL A 1 81 ? -10.627 -0.179 2.598 1.00 72.50 81 VAL A O 1
ATOM 638 N N . ARG A 1 82 ? -10.597 2.065 2.696 1.00 79.06 82 ARG A N 1
ATOM 639 C CA . ARG A 1 82 ? -10.448 2.122 4.149 1.00 79.06 82 ARG A CA 1
ATOM 640 C C . ARG A 1 82 ? -11.831 2.017 4.779 1.00 79.06 82 ARG A C 1
ATOM 642 O O . ARG A 1 82 ? -12.647 2.921 4.615 1.00 79.06 82 ARG A O 1
ATOM 649 N N . PHE A 1 83 ? -12.070 0.945 5.526 1.00 80.69 83 PHE A N 1
ATOM 650 C CA . PHE A 1 83 ? -13.258 0.827 6.362 1.00 80.69 83 PHE A CA 1
ATOM 651 C C . PHE A 1 83 ? -12.926 1.281 7.784 1.00 80.69 83 PHE A C 1
ATOM 653 O O . PHE A 1 83 ? -12.016 0.747 8.416 1.00 80.69 83 PHE A O 1
ATOM 660 N N . LEU A 1 84 ? -13.639 2.296 8.270 1.00 87.94 84 LEU A N 1
ATOM 661 C CA . LEU A 1 84 ? -13.529 2.770 9.644 1.00 87.94 84 LEU A CA 1
ATOM 662 C C . LEU A 1 84 ? -14.857 2.464 10.352 1.00 87.94 84 LEU A C 1
ATOM 664 O O . LEU A 1 84 ? -15.854 3.109 10.020 1.00 87.94 84 LEU A O 1
ATOM 668 N N . PRO A 1 85 ? -14.896 1.489 11.279 1.00 91.94 85 PRO A N 1
ATOM 669 C CA . PRO A 1 85 ? -16.115 1.142 12.006 1.00 91.94 85 PRO A CA 1
ATOM 670 C C . PRO A 1 85 ? -16.659 2.360 12.748 1.00 91.94 85 PRO A C 1
ATOM 672 O O . PRO A 1 85 ? -15.900 3.055 13.429 1.00 91.94 85 PRO A O 1
ATOM 675 N N . LYS A 1 86 ? -17.960 2.636 12.623 1.00 93.81 86 LYS A N 1
ATOM 676 C CA . LYS A 1 86 ? -18.573 3.798 13.294 1.00 93.81 86 LYS A CA 1
ATOM 677 C C . LYS A 1 86 ? -18.977 3.492 14.739 1.00 93.81 86 LYS A C 1
ATOM 679 O O . LYS A 1 86 ? -19.063 4.402 15.560 1.00 93.81 86 LYS A O 1
ATOM 684 N N . ASP A 1 87 ? -19.254 2.224 15.028 1.00 96.00 87 ASP A N 1
ATOM 685 C CA . ASP A 1 87 ? -19.767 1.727 16.298 1.00 96.00 87 ASP A CA 1
ATOM 686 C C . ASP A 1 87 ? -19.328 0.273 16.544 1.00 96.00 87 ASP A C 1
ATOM 688 O O . ASP A 1 87 ? -18.618 -0.338 15.743 1.00 96.00 87 ASP A O 1
ATOM 692 N N . GLN A 1 88 ? -19.728 -0.267 17.695 1.00 95.81 88 GLN A N 1
ATOM 693 C CA . GLN A 1 88 ? -19.362 -1.617 18.111 1.00 95.81 88 GLN A CA 1
ATOM 694 C C . GLN A 1 88 ? -19.996 -2.703 17.232 1.00 95.81 88 GLN A C 1
ATOM 696 O O . GLN A 1 88 ? -19.413 -3.777 17.092 1.00 95.81 88 GLN A O 1
ATOM 701 N N . ASP A 1 89 ? -21.164 -2.447 16.645 1.00 96.12 89 ASP A N 1
ATOM 702 C CA . ASP A 1 89 ? -21.838 -3.433 15.803 1.00 96.12 89 ASP A CA 1
ATOM 703 C C . ASP A 1 89 ? -21.049 -3.644 14.504 1.00 96.12 89 ASP A C 1
ATOM 705 O O . ASP A 1 89 ? -20.847 -4.788 14.088 1.00 96.12 89 ASP A O 1
ATOM 709 N N . ASP A 1 90 ? -20.510 -2.566 13.924 1.00 94.44 90 ASP A N 1
ATOM 710 C CA . ASP A 1 90 ? -19.595 -2.635 12.779 1.00 94.44 90 ASP A CA 1
ATOM 711 C C . ASP A 1 90 ? -18.302 -3.403 13.126 1.00 94.44 90 ASP A C 1
ATOM 713 O O . ASP A 1 90 ? -17.817 -4.193 12.317 1.00 94.44 90 ASP A O 1
ATOM 717 N N . VAL A 1 91 ? -17.745 -3.219 14.332 1.00 92.25 91 VAL A N 1
ATOM 718 C CA . VAL A 1 91 ? -16.552 -3.967 14.788 1.00 92.25 91 VAL A CA 1
ATOM 719 C C . VAL A 1 91 ? -16.854 -5.462 14.887 1.00 92.25 91 VAL A C 1
ATOM 721 O O . VAL A 1 91 ? -16.118 -6.281 14.342 1.00 92.25 91 VAL A O 1
ATOM 724 N N . LEU A 1 92 ? -17.970 -5.822 15.524 1.00 93.88 92 LEU A N 1
ATOM 725 C CA . LEU A 1 92 ? -18.391 -7.216 15.673 1.00 93.88 92 LEU A CA 1
ATOM 726 C C . LEU A 1 92 ? -18.697 -7.883 14.328 1.00 93.88 92 LEU A C 1
ATOM 728 O O . LEU A 1 92 ? -18.582 -9.103 14.209 1.00 93.88 92 LEU A O 1
ATOM 732 N N . LEU A 1 93 ? -19.135 -7.111 13.331 1.00 92.81 93 LEU A N 1
ATOM 733 C CA . LEU A 1 93 ? -19.337 -7.611 11.975 1.00 92.81 93 LEU A CA 1
ATOM 734 C C . LEU A 1 93 ? -18.003 -7.991 11.324 1.00 92.81 93 LEU A C 1
ATOM 736 O O . LEU A 1 93 ? -17.910 -9.068 10.741 1.00 92.81 93 LEU A O 1
ATOM 740 N N . LEU A 1 94 ? -16.984 -7.140 11.463 1.00 90.75 94 LEU A N 1
ATOM 741 C CA . LEU A 1 94 ? -15.644 -7.393 10.936 1.00 90.75 94 LEU A CA 1
ATOM 742 C C . LEU A 1 94 ? -14.983 -8.596 11.620 1.00 90.75 94 LEU A C 1
ATOM 744 O O . LEU A 1 94 ? -14.494 -9.487 10.940 1.00 90.75 94 LEU A O 1
ATOM 748 N N . GLU A 1 95 ? -15.048 -8.688 12.950 1.00 89.62 95 GLU A N 1
ATOM 749 C CA . GLU A 1 95 ? -14.451 -9.802 13.708 1.00 89.62 95 GLU A CA 1
ATOM 750 C C . GLU A 1 95 ? -15.049 -11.175 13.358 1.00 89.62 95 GLU A C 1
ATOM 752 O O . GLU A 1 95 ? -14.393 -12.204 13.522 1.00 89.62 95 GLU A O 1
ATOM 757 N N . LYS A 1 96 ? -16.301 -11.212 12.886 1.00 92.75 96 LYS A N 1
ATOM 758 C CA . LYS A 1 96 ? -16.964 -12.445 12.433 1.00 92.75 96 LYS A CA 1
ATOM 759 C C . LYS A 1 96 ? -16.560 -12.865 11.023 1.00 92.75 96 LYS A C 1
ATOM 761 O O . LYS A 1 96 ? -16.827 -14.009 10.647 1.00 92.75 96 LYS A O 1
ATOM 766 N N . ASP A 1 97 ? -15.982 -11.966 10.235 1.00 91.06 97 ASP A N 1
ATOM 767 C CA . ASP A 1 97 ? -15.574 -12.258 8.871 1.00 91.06 97 ASP A CA 1
ATOM 768 C C . ASP A 1 97 ? -14.259 -13.047 8.866 1.00 91.06 97 ASP A C 1
ATOM 770 O O . ASP A 1 97 ? -13.170 -12.504 9.026 1.00 91.06 97 ASP A O 1
ATOM 774 N N . SER A 1 98 ? -14.360 -14.355 8.630 1.00 90.75 98 SER A N 1
ATOM 775 C CA . SER A 1 98 ? -13.198 -15.244 8.545 1.00 90.75 98 SER A CA 1
ATOM 776 C C . SER A 1 98 ? -12.309 -15.006 7.318 1.00 90.75 98 SER A C 1
ATOM 778 O O . SER A 1 98 ? -11.262 -15.639 7.205 1.00 90.75 98 SER A O 1
ATOM 780 N N . THR A 1 99 ? -12.731 -14.170 6.363 1.00 91.19 99 THR A N 1
ATOM 781 C CA . THR A 1 99 ? -11.899 -13.783 5.211 1.00 91.19 99 THR A CA 1
ATOM 782 C C . THR A 1 99 ? -10.906 -12.675 5.561 1.00 91.19 99 THR A C 1
ATOM 784 O O . THR A 1 99 ? -9.922 -12.496 4.841 1.00 91.19 99 THR A O 1
ATOM 787 N N . LEU A 1 100 ? -11.121 -11.968 6.676 1.00 86.50 100 LEU A N 1
ATOM 788 C CA . LEU A 1 100 ? -10.211 -10.950 7.182 1.00 86.50 100 LEU A CA 1
ATOM 789 C C . LEU A 1 100 ? -9.145 -11.593 8.074 1.00 86.50 100 LEU A C 1
ATOM 791 O O . LEU A 1 100 ? -9.442 -12.278 9.050 1.00 86.50 100 LEU A O 1
ATOM 795 N N . ILE A 1 101 ? -7.881 -11.349 7.735 1.00 82.62 101 ILE A N 1
ATOM 796 C CA . ILE A 1 101 ? -6.727 -11.753 8.540 1.00 82.62 101 ILE A CA 1
ATOM 797 C C . ILE A 1 101 ? -6.213 -10.499 9.240 1.00 82.62 101 ILE A C 1
ATOM 799 O O . ILE A 1 101 ? -5.825 -9.535 8.580 1.00 82.62 101 ILE A O 1
ATOM 803 N N . TYR A 1 102 ? -6.243 -10.505 10.570 1.00 80.12 102 TYR A N 1
ATOM 804 C CA . TYR A 1 102 ? -5.780 -9.386 11.383 1.00 80.12 102 TYR A CA 1
ATOM 805 C C . TYR A 1 102 ? -4.355 -9.626 11.856 1.00 80.12 102 TYR A C 1
ATOM 807 O O . TYR A 1 102 ? -4.086 -10.607 12.550 1.00 80.12 102 TYR A O 1
ATOM 815 N N . ASP A 1 103 ? -3.471 -8.692 11.528 1.00 80.00 103 ASP A N 1
ATOM 816 C CA . ASP A 1 103 ? -2.130 -8.648 12.091 1.00 80.00 103 ASP A CA 1
ATOM 817 C C . ASP A 1 103 ? -2.106 -7.795 13.369 1.00 80.00 103 ASP A C 1
ATOM 819 O O . ASP A 1 103 ? -2.808 -6.782 13.459 1.00 80.00 103 ASP A O 1
ATOM 823 N N . PRO A 1 104 ? -1.289 -8.172 14.371 1.00 79.12 104 PRO A N 1
ATOM 824 C CA . PRO A 1 104 ? -1.154 -7.406 15.608 1.00 79.12 104 PRO A CA 1
ATOM 825 C C . PRO A 1 104 ? -0.472 -6.052 15.386 1.00 79.12 104 PRO A C 1
ATOM 827 O O . PRO A 1 104 ? -0.645 -5.142 16.197 1.00 79.12 104 PRO A O 1
ATOM 830 N N . VAL A 1 105 ? 0.292 -5.918 14.298 1.00 78.75 105 VAL A N 1
ATOM 831 C CA . VAL A 1 105 ? 0.934 -4.668 13.897 1.00 78.75 105 VAL A CA 1
ATOM 832 C C . VAL A 1 105 ? 0.324 -4.189 12.580 1.00 78.75 105 VAL A C 1
ATOM 834 O O . VAL A 1 105 ? 0.182 -4.984 11.649 1.00 78.75 105 VAL A O 1
ATOM 837 N N . PRO A 1 106 ? -0.045 -2.901 12.471 1.00 78.56 106 PRO A N 1
ATOM 838 C CA . PRO A 1 106 ? -0.570 -2.349 11.234 1.00 78.56 106 PRO A CA 1
ATOM 839 C C . PRO A 1 106 ? 0.405 -2.486 10.065 1.00 78.56 106 PRO A C 1
ATOM 841 O O . PRO A 1 106 ? 1.604 -2.241 10.192 1.00 78.56 106 PRO A O 1
ATOM 844 N N . PHE A 1 107 ? -0.144 -2.798 8.892 1.00 77.50 107 PHE A N 1
ATOM 845 C CA . PHE A 1 107 ? 0.611 -2.820 7.646 1.00 77.50 107 PHE A CA 1
ATOM 846 C C . PHE A 1 107 ? 1.342 -1.487 7.408 1.00 77.50 107 PHE A C 1
ATOM 848 O O . PHE A 1 107 ? 0.742 -0.413 7.508 1.00 77.50 107 PHE A O 1
ATOM 855 N N . GLY A 1 108 ? 2.626 -1.562 7.048 1.00 82.81 108 GLY A N 1
ATOM 856 C CA . GLY A 1 108 ? 3.457 -0.388 6.768 1.00 82.81 108 GLY A CA 1
ATOM 857 C C . GLY A 1 108 ? 4.172 0.201 7.985 1.00 82.81 108 GLY A C 1
ATOM 858 O O . GLY A 1 108 ? 4.575 1.359 7.928 1.00 82.81 108 GLY A O 1
ATOM 859 N N . TYR A 1 109 ? 4.342 -0.568 9.060 1.00 85.81 109 TYR A N 1
ATOM 860 C CA . TYR A 1 109 ? 5.184 -0.214 10.203 1.00 85.81 109 TYR A CA 1
ATOM 861 C C . TYR A 1 109 ? 6.215 -1.312 10.474 1.00 85.81 109 TYR A C 1
ATOM 863 O O . TYR A 1 109 ? 5.985 -2.478 10.150 1.00 85.81 109 TYR A O 1
ATOM 871 N N . GLU A 1 110 ? 7.361 -0.926 11.028 1.00 79.06 110 GLU A N 1
ATOM 872 C CA . GLU A 1 110 ? 8.388 -1.860 11.492 1.00 79.06 110 GLU A CA 1
ATOM 873 C C . GLU A 1 110 ? 7.953 -2.564 12.793 1.00 79.06 110 GLU A C 1
ATOM 875 O O . GLU A 1 110 ? 7.286 -1.958 13.641 1.00 79.06 110 GLU A O 1
ATOM 880 N N . ASN A 1 111 ? 8.323 -3.845 12.912 1.00 67.19 111 ASN A N 1
ATOM 881 C CA . ASN A 1 111 ? 8.046 -4.722 14.057 1.00 67.19 111 ASN A CA 1
ATOM 882 C C . ASN A 1 111 ? 9.256 -4.845 14.980 1.00 67.19 111 ASN A C 1
ATOM 884 O O . ASN A 1 111 ? 10.362 -5.076 14.441 1.00 67.19 111 ASN A O 1
#

pLDDT: mean 74.97, std 17.35, range [40.75, 96.12]

Secondary structure (DSSP, 8-state):
--SSSSGGGSSSGGGGS-------------------BTB-PBPP-TTSHHHHHHHHHHHHHH-TTS----GGG-------------SHHHHHHHHT-TTPPPPSS-TTB--

Foldseek 3Di:
DPDPVVVVVPPPPPPPPPDDDDDDDPDDPDPPPPPPPPWADFADDCPDLVNQLVVQVVVCVVCVPDDGDDSVPDDDPDDDDDDDDPDVVSVVVVVPDPVDDDDPHDPRIDD

Sequence (111 aa):
MKRTRFLTFMMLPIFVVSCQKKSIVPETENEITTTVSGLGEKLENPYSLPNMKKAIQLLMSVAPQADYPDGNSLEPTHLYVRFLPKDQDDVLLLEKDSTLIYDPVPFGYEN

Organism: NCBI:txid1010